Protein AF-A0A7W1NYN7-F1 (afdb_monomer_lite)

Structure (mmCIF, N/CA/C/O backbone):
data_AF-A0A7W1NYN7-F1
#
_entry.id   AF-A0A7W1NYN7-F1
#
loop_
_atom_site.group_PDB
_atom_site.id
_atom_site.type_symbol
_atom_site.label_atom_id
_atom_site.label_alt_id
_atom_site.label_comp_id
_atom_site.label_asym_id
_atom_site.label_entity_id
_atom_site.label_seq_id
_atom_site.pdbx_PDB_ins_code
_atom_site.Cartn_x
_atom_site.Cartn_y
_atom_site.Cartn_z
_atom_site.occupancy
_atom_site.B_iso_or_equiv
_atom_site.auth_seq_id
_atom_site.auth_comp_id
_atom_site.auth_asym_id
_atom_site.auth_atom_id
_atom_site.pdbx_PDB_model_num
ATOM 1 N N . MET A 1 1 ? -26.912 9.075 22.440 1.00 43.62 1 MET A N 1
ATOM 2 C CA . MET A 1 1 ? -27.263 7.660 22.220 1.00 43.62 1 MET A CA 1
ATOM 3 C C . MET A 1 1 ? -25.940 6.957 22.058 1.00 43.62 1 MET A C 1
ATOM 5 O O . MET A 1 1 ? -25.393 6.949 20.961 1.00 43.62 1 MET A O 1
ATOM 9 N N . ASP A 1 2 ? -25.379 6.559 23.192 1.00 41.78 2 ASP A N 1
ATOM 10 C CA . ASP A 1 2 ? -24.109 5.850 23.264 1.00 41.78 2 ASP A CA 1
ATOM 11 C C . ASP A 1 2 ? -24.368 4.415 22.805 1.00 41.78 2 ASP A C 1
ATOM 13 O O . ASP A 1 2 ? -25.311 3.782 23.270 1.00 41.78 2 ASP A O 1
ATOM 17 N N . MET A 1 3 ? -23.620 3.961 21.803 1.00 40.84 3 MET A N 1
ATOM 18 C CA . MET A 1 3 ? -23.623 2.554 21.409 1.00 40.84 3 MET A CA 1
ATOM 19 C C . MET A 1 3 ? -22.702 1.809 22.370 1.00 40.84 3 MET A C 1
ATOM 21 O O . MET A 1 3 ? -21.518 2.149 22.458 1.00 40.84 3 MET A O 1
ATOM 25 N N . ASP A 1 4 ? -23.256 0.829 23.077 1.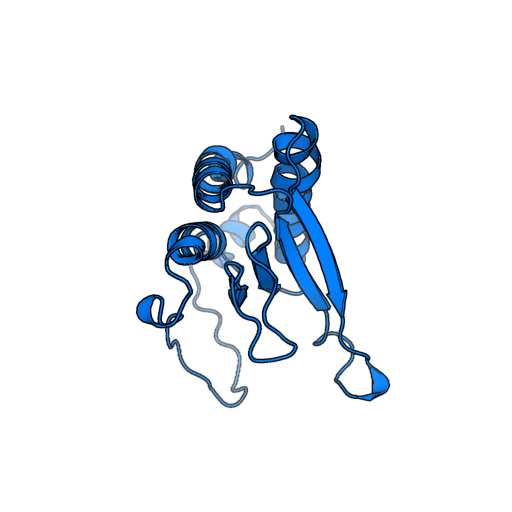00 45.38 4 ASP A N 1
ATOM 26 C CA . ASP A 1 4 ? -22.554 0.022 24.072 1.00 45.38 4 ASP A CA 1
ATOM 27 C C . ASP A 1 4 ? -21.515 -0.909 23.418 1.00 45.38 4 ASP A C 1
ATOM 29 O O . ASP A 1 4 ? -21.593 -1.240 22.234 1.00 45.38 4 ASP A O 1
ATOM 33 N N . GLU A 1 5 ? -20.503 -1.335 24.182 1.00 52.19 5 GLU A N 1
ATOM 34 C CA . GLU A 1 5 ? -19.399 -2.176 23.680 1.00 52.19 5 GLU A CA 1
ATOM 35 C C . GLU A 1 5 ? -19.871 -3.528 23.108 1.00 52.19 5 GLU A C 1
ATOM 37 O O . GLU A 1 5 ? -19.226 -4.067 22.205 1.00 52.19 5 GLU A O 1
ATOM 42 N N . ASP A 1 6 ? -21.035 -4.011 23.542 1.00 47.16 6 ASP A N 1
ATOM 43 C CA . ASP A 1 6 ? -21.676 -5.226 23.028 1.00 47.16 6 ASP A CA 1
ATOM 44 C C . ASP A 1 6 ? -22.186 -5.053 21.580 1.00 47.16 6 ASP A C 1
ATOM 46 O O . ASP A 1 6 ? -22.181 -6.009 20.798 1.00 47.16 6 ASP A O 1
ATOM 50 N N . ASP A 1 7 ? -22.537 -3.828 21.163 1.00 48.06 7 ASP A N 1
ATOM 51 C CA . ASP A 1 7 ? -22.925 -3.536 19.776 1.00 48.06 7 ASP A CA 1
ATOM 52 C C . ASP A 1 7 ? -21.728 -3.629 18.818 1.00 48.06 7 ASP A C 1
ATOM 54 O O . ASP A 1 7 ? -21.903 -3.911 17.630 1.00 48.06 7 ASP A O 1
ATOM 58 N N . LEU A 1 8 ? -20.502 -3.418 19.314 1.00 46.22 8 LEU A N 1
ATOM 59 C CA . LEU A 1 8 ? -19.279 -3.556 18.520 1.00 46.22 8 LEU A CA 1
ATOM 60 C C . LEU A 1 8 ? -18.895 -5.026 18.323 1.00 46.22 8 LEU A C 1
ATOM 62 O O . LEU A 1 8 ? -18.528 -5.386 17.207 1.00 46.22 8 LEU A O 1
ATOM 66 N N . GLU A 1 9 ? -19.021 -5.881 19.345 1.00 45.88 9 GLU A N 1
ATOM 67 C CA . GLU A 1 9 ? -18.787 -7.330 19.202 1.00 45.88 9 GLU A CA 1
ATOM 68 C C . GLU A 1 9 ? -19.829 -7.996 18.288 1.00 45.88 9 GLU A C 1
ATOM 70 O O . GLU A 1 9 ? -19.473 -8.795 17.420 1.00 45.88 9 GLU A O 1
ATOM 75 N N . LEU A 1 10 ? -21.097 -7.576 18.359 1.00 46.06 10 LEU A N 1
ATOM 76 C CA . LEU A 1 10 ? -22.162 -8.062 17.471 1.00 46.06 10 LEU A CA 1
ATOM 77 C C . LEU A 1 10 ? -21.985 -7.667 15.991 1.00 46.06 10 LEU A C 1
ATOM 79 O O . LEU A 1 10 ? -22.606 -8.286 15.118 1.00 46.06 10 LEU A O 1
ATOM 83 N N . MET A 1 11 ? -21.150 -6.666 15.681 1.00 49.53 11 MET A N 1
ATOM 84 C CA . MET A 1 11 ? -20.800 -6.297 14.301 1.00 49.53 11 MET A CA 1
ATOM 85 C C . MET A 1 11 ? -19.697 -7.170 13.691 1.00 49.53 11 MET A C 1
ATOM 87 O O . MET A 1 11 ? -19.575 -7.197 12.465 1.00 49.53 11 MET A O 1
ATOM 91 N N . PHE A 1 12 ? -18.923 -7.900 14.501 1.00 44.22 12 PHE A N 1
ATOM 92 C CA . PHE A 1 12 ? -17.884 -8.807 14.001 1.00 44.22 12 PHE A CA 1
ATOM 93 C C . PHE A 1 12 ? -18.426 -10.192 13.601 1.00 44.22 12 PHE A C 1
ATOM 95 O O . PHE A 1 12 ? -17.792 -10.858 12.783 1.00 44.22 12 PHE A O 1
ATOM 102 N N . ASP A 1 13 ? -19.619 -10.576 14.076 1.00 39.00 13 ASP A N 1
ATOM 103 C CA . ASP A 1 13 ? -20.181 -11.928 13.891 1.00 39.00 13 ASP A CA 1
ATOM 104 C C . ASP A 1 13 ? -21.406 -12.027 12.961 1.00 39.00 13 ASP A C 1
ATOM 106 O O . ASP A 1 13 ? -21.889 -13.127 12.674 1.00 39.00 13 ASP A O 1
ATOM 110 N N . LYS A 1 14 ? -21.918 -10.913 12.421 1.00 35.53 14 LYS A N 1
ATOM 111 C CA . LYS A 1 14 ? -23.024 -10.953 11.448 1.00 35.53 14 LYS A CA 1
ATOM 112 C C . LYS A 1 14 ? -22.510 -10.842 10.011 1.00 35.53 14 LYS A C 1
ATOM 114 O O . LYS A 1 14 ? -21.849 -9.858 9.678 1.00 35.53 14 LYS A O 1
ATOM 119 N N . PRO A 1 15 ? -22.873 -11.769 9.101 1.00 34.47 15 PRO A N 1
ATOM 120 C CA . PRO A 1 15 ? -22.686 -11.518 7.684 1.00 34.47 15 PRO A CA 1
ATOM 121 C C . PRO A 1 15 ? -23.567 -10.325 7.303 1.00 34.47 15 PRO A C 1
ATOM 123 O O . PRO A 1 15 ? -24.794 -10.392 7.398 1.00 34.47 15 PRO A O 1
ATOM 126 N N . LEU A 1 16 ? -22.927 -9.224 6.897 1.00 37.28 16 LEU A N 1
ATOM 127 C CA . LEU A 1 16 ? -23.586 -8.053 6.327 1.00 37.28 16 LEU A CA 1
ATOM 128 C C . LEU A 1 16 ? -24.414 -8.496 5.118 1.00 37.28 16 LEU A C 1
ATOM 130 O O . LEU A 1 16 ? -23.897 -8.725 4.026 1.00 37.28 16 LEU A O 1
ATOM 134 N N . THR A 1 17 ? -25.718 -8.636 5.332 1.00 37.53 17 THR A N 1
ATOM 135 C CA . THR A 1 17 ? -26.699 -8.780 4.265 1.00 37.53 17 THR A CA 1
ATOM 136 C C . THR A 1 17 ? -27.029 -7.379 3.770 1.00 37.53 17 THR A C 1
ATOM 138 O O . THR A 1 17 ? -27.836 -6.661 4.350 1.00 37.53 17 THR A O 1
ATOM 141 N N . THR A 1 18 ? -26.373 -6.963 2.691 1.00 35.22 18 THR A N 1
ATOM 142 C CA . THR A 1 18 ? -26.796 -5.804 1.905 1.00 35.22 18 THR A CA 1
ATOM 143 C C . THR A 1 18 ? -27.099 -6.231 0.478 1.00 35.22 18 THR A C 1
ATOM 145 O O . THR A 1 18 ? -26.422 -7.063 -0.128 1.00 35.22 18 THR A O 1
ATOM 148 N N . ALA A 1 19 ? -28.210 -5.696 -0.019 1.00 33.06 19 ALA A N 1
ATOM 149 C CA . ALA A 1 19 ? -28.791 -6.008 -1.305 1.00 33.06 19 ALA A CA 1
ATOM 150 C C . ALA A 1 19 ? -27.845 -5.662 -2.468 1.00 33.06 19 ALA A C 1
ATOM 152 O O . ALA A 1 19 ? -27.373 -4.537 -2.594 1.00 33.06 19 ALA A O 1
ATOM 153 N N . SER A 1 20 ? -27.625 -6.672 -3.311 1.00 37.53 20 SER A N 1
ATOM 154 C CA . SER A 1 20 ? -27.316 -6.644 -4.746 1.00 37.53 20 SER A CA 1
ATOM 155 C C . SER A 1 20 ? -26.764 -5.330 -5.329 1.00 37.53 20 SER A C 1
ATOM 157 O O . SER A 1 20 ? -27.494 -4.523 -5.905 1.00 37.53 20 SER A O 1
ATOM 159 N N . ALA A 1 21 ? -25.438 -5.195 -5.307 1.00 34.97 21 ALA A N 1
ATOM 160 C CA . ALA A 1 21 ? -24.704 -4.632 -6.435 1.00 34.97 21 ALA A CA 1
ATOM 161 C C . ALA A 1 21 ? -24.191 -5.813 -7.273 1.00 34.97 21 ALA A C 1
ATOM 163 O O . ALA A 1 21 ? -23.646 -6.770 -6.720 1.00 34.97 21 ALA A O 1
ATOM 164 N N . LYS A 1 22 ? -24.424 -5.773 -8.591 1.00 30.47 22 LYS A N 1
ATOM 165 C CA . LYS A 1 22 ? -24.018 -6.800 -9.566 1.00 30.47 22 LYS A CA 1
ATOM 166 C C . LYS A 1 22 ? -22.621 -7.337 -9.251 1.00 30.47 22 LYS A C 1
ATOM 168 O O . LYS A 1 22 ? -21.643 -6.598 -9.251 1.00 30.47 22 LYS A O 1
ATOM 173 N N . GLY A 1 23 ? -22.586 -8.628 -8.942 1.00 29.69 23 GLY A N 1
ATOM 174 C CA . GLY A 1 23 ? -21.451 -9.287 -8.331 1.00 29.69 23 GLY A CA 1
ATOM 175 C C . GLY A 1 23 ? -20.221 -9.374 -9.222 1.00 29.69 23 GLY A C 1
ATOM 176 O O . GLY A 1 23 ? -20.284 -9.808 -10.367 1.00 29.69 23 GLY A O 1
ATOM 177 N N . THR A 1 24 ? -19.077 -9.133 -8.601 1.00 29.88 24 THR A N 1
ATOM 178 C CA . THR A 1 24 ? -17.966 -10.077 -8.679 1.00 29.88 24 THR A CA 1
ATOM 179 C C . THR A 1 24 ? -17.851 -10.728 -7.310 1.00 29.88 24 THR A C 1
ATOM 181 O O . THR A 1 24 ? -17.243 -10.200 -6.383 1.00 29.88 24 THR A O 1
ATOM 184 N N . SER A 1 25 ? -18.526 -11.868 -7.180 1.00 33.75 25 SER A N 1
ATOM 185 C CA . SER A 1 25 ? -18.281 -12.876 -6.152 1.00 33.75 25 SER A CA 1
ATOM 186 C C . SER A 1 25 ? -16.788 -13.013 -5.855 1.00 33.75 25 SER A C 1
ATOM 188 O O . SER A 1 25 ? -16.019 -13.046 -6.813 1.00 33.75 25 SER A O 1
ATOM 190 N N . LYS A 1 26 ? -16.426 -13.165 -4.571 1.00 40.16 26 LYS A N 1
ATOM 191 C CA . LYS A 1 26 ? -15.182 -13.750 -4.021 1.00 40.16 26 LYS A CA 1
ATOM 192 C C . LYS A 1 26 ? -14.345 -14.570 -5.031 1.00 40.16 26 LYS A C 1
ATOM 194 O O . LYS A 1 26 ? -14.269 -15.791 -4.934 1.00 40.16 26 LYS A O 1
ATOM 199 N N . LYS A 1 27 ? -13.672 -13.921 -5.974 1.00 46.53 27 LYS A N 1
ATOM 200 C CA . LYS A 1 27 ? -12.467 -14.459 -6.588 1.00 46.53 27 LYS A CA 1
ATOM 201 C C . LYS A 1 27 ? -11.364 -13.856 -5.747 1.00 46.53 27 LYS A C 1
ATOM 203 O O . LYS A 1 27 ? -11.187 -12.641 -5.753 1.00 46.53 27 LYS A O 1
ATOM 208 N N . GLY A 1 28 ? -10.725 -14.683 -4.922 1.00 59.81 28 GLY A N 1
ATOM 209 C CA . GLY A 1 28 ? -9.478 -14.270 -4.290 1.00 59.81 28 GLY A CA 1
ATOM 210 C C . GLY A 1 28 ? -8.539 -13.731 -5.367 1.00 59.81 28 GLY A C 1
ATOM 211 O O . GLY A 1 28 ? -8.625 -14.158 -6.520 1.00 59.81 28 GLY A O 1
ATOM 212 N N . ILE A 1 29 ? -7.694 -12.767 -5.011 1.00 68.31 29 ILE A N 1
ATOM 213 C CA . ILE A 1 29 ? -6.680 -12.256 -5.935 1.00 68.31 29 ILE A CA 1
ATOM 214 C C . ILE A 1 29 ? -5.853 -13.460 -6.420 1.00 68.31 29 ILE A C 1
ATOM 216 O O . ILE A 1 29 ? -5.357 -14.201 -5.563 1.00 68.31 29 ILE A O 1
ATOM 220 N N . PRO A 1 30 ? -5.751 -13.705 -7.741 1.00 78.88 30 PRO A N 1
ATOM 221 C CA . PRO A 1 30 ? -4.924 -14.779 -8.276 1.00 78.88 30 PRO A CA 1
ATOM 222 C C . PRO A 1 30 ? -3.458 -14.424 -8.016 1.00 78.88 30 PRO A C 1
ATOM 224 O O . PRO A 1 30 ? -2.842 -13.640 -8.731 1.0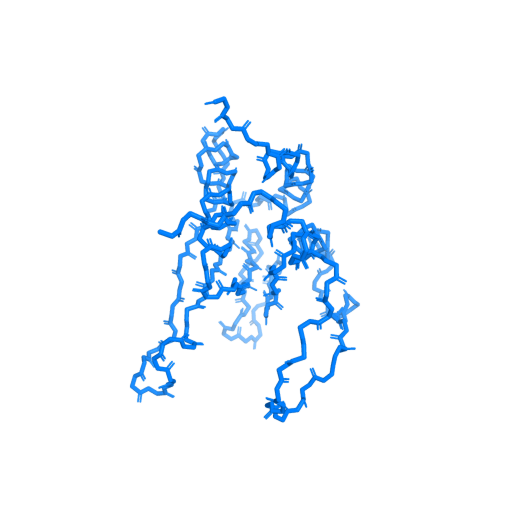0 78.88 30 PRO A O 1
ATOM 227 N N . TYR A 1 31 ? -2.920 -14.914 -6.898 1.00 80.50 31 TYR A N 1
ATOM 228 C CA . TYR A 1 31 ? -1.571 -14.571 -6.442 1.00 80.50 31 TYR A CA 1
ATOM 229 C C . TYR A 1 31 ? -0.476 -15.055 -7.403 1.00 80.50 31 TYR A C 1
ATOM 231 O O . TYR A 1 31 ? 0.631 -14.532 -7.364 1.00 80.50 31 TYR A O 1
ATOM 239 N N . ASP A 1 32 ? -0.783 -16.043 -8.237 1.00 78.44 32 ASP A N 1
ATOM 240 C CA . ASP A 1 32 ? 0.056 -16.580 -9.307 1.00 78.44 32 ASP A CA 1
ATOM 241 C C . ASP A 1 32 ? 0.188 -15.640 -10.513 1.00 78.44 32 ASP A C 1
ATOM 243 O O . ASP A 1 32 ? 1.157 -15.746 -11.259 1.00 78.44 32 ASP A O 1
ATOM 247 N N . GLU A 1 33 ? -0.737 -14.692 -10.676 1.00 85.69 33 GLU A N 1
ATOM 248 C CA . GLU A 1 33 ? -0.681 -13.658 -11.716 1.00 85.69 33 GLU A CA 1
ATOM 249 C C . GLU A 1 33 ? 0.086 -12.399 -11.264 1.00 85.69 33 GLU A C 1
ATOM 251 O O . GLU A 1 33 ? 0.302 -11.485 -12.059 1.00 85.69 33 GLU A O 1
ATOM 256 N N . LEU A 1 34 ? 0.491 -12.323 -9.991 1.00 89.81 34 LEU A N 1
ATOM 257 C CA . LEU A 1 34 ? 1.264 -11.200 -9.460 1.00 89.81 34 LEU A CA 1
ATOM 258 C C . LEU A 1 34 ? 2.762 -11.383 -9.710 1.00 89.81 34 LEU A C 1
ATOM 260 O O . LEU A 1 34 ? 3.280 -12.500 -9.696 1.00 89.81 34 LEU A O 1
ATOM 264 N N . ASP A 1 35 ? 3.484 -10.265 -9.801 1.00 91.75 35 ASP A N 1
ATOM 265 C CA . ASP A 1 35 ? 4.945 -10.281 -9.753 1.00 91.75 35 ASP A CA 1
ATOM 266 C C . ASP A 1 35 ? 5.415 -11.011 -8.486 1.00 91.75 35 ASP A C 1
ATOM 268 O O . ASP A 1 35 ? 4.972 -10.713 -7.371 1.00 91.75 35 ASP A O 1
ATOM 272 N N . ALA A 1 36 ? 6.322 -11.977 -8.649 1.00 93.81 36 ALA A N 1
ATOM 273 C CA . ALA A 1 36 ? 6.694 -12.905 -7.580 1.00 93.81 36 ALA A CA 1
ATOM 274 C C . ALA A 1 36 ? 7.202 -12.198 -6.306 1.00 93.81 36 ALA A C 1
ATOM 276 O O . ALA A 1 36 ? 6.955 -12.667 -5.193 1.00 93.81 36 ALA A O 1
ATOM 277 N N . ASN A 1 37 ? 7.871 -11.050 -6.454 1.00 95.44 37 ASN A N 1
ATOM 278 C CA . ASN A 1 37 ? 8.361 -10.230 -5.342 1.00 95.44 37 ASN A CA 1
ATOM 279 C C . ASN A 1 37 ? 7.260 -9.423 -4.628 1.00 95.44 37 ASN A C 1
ATOM 281 O O . ASN A 1 37 ? 7.494 -8.935 -3.528 1.00 95.44 37 ASN A O 1
ATOM 285 N N . MET A 1 38 ? 6.065 -9.290 -5.208 1.00 97.50 38 MET A N 1
ATOM 286 C CA . MET A 1 38 ? 4.938 -8.563 -4.612 1.00 97.50 38 MET A CA 1
ATOM 287 C C . MET A 1 38 ? 3.993 -9.460 -3.816 1.00 97.50 38 MET A C 1
ATOM 289 O O . MET A 1 38 ? 3.269 -8.963 -2.949 1.00 97.50 38 MET A O 1
ATOM 293 N N . VAL A 1 39 ? 4.008 -10.774 -4.061 1.00 96.62 39 VAL A N 1
ATOM 294 C CA . VAL A 1 39 ? 3.052 -11.732 -3.482 1.00 96.62 39 VAL A CA 1
ATOM 295 C C . VAL A 1 39 ? 2.952 -11.602 -1.961 1.00 96.62 39 VAL A C 1
ATOM 297 O O . VAL A 1 39 ? 1.846 -11.484 -1.431 1.00 96.62 39 VAL A O 1
ATOM 300 N N . LYS A 1 40 ? 4.079 -11.570 -1.235 1.00 97.75 40 LYS A N 1
ATOM 301 C CA . LYS A 1 40 ? 4.054 -11.511 0.238 1.00 97.75 40 LYS A CA 1
ATOM 302 C C . LYS A 1 40 ? 3.523 -10.185 0.765 1.00 97.75 40 LYS A C 1
ATOM 304 O O . LYS A 1 40 ? 2.793 -10.187 1.754 1.00 97.75 40 LYS A O 1
ATOM 309 N N . LEU A 1 41 ? 3.849 -9.071 0.110 1.00 98.25 41 LEU A N 1
ATOM 310 C CA . LEU A 1 41 ? 3.342 -7.759 0.504 1.00 98.25 41 LEU A CA 1
ATOM 311 C C . LEU A 1 41 ? 1.831 -7.659 0.280 1.00 98.25 41 LEU A C 1
ATOM 313 O O . LEU A 1 41 ? 1.106 -7.232 1.178 1.00 98.25 41 LEU A O 1
ATOM 317 N N . VAL A 1 42 ? 1.342 -8.123 -0.873 1.00 97.50 42 VAL A N 1
ATOM 318 C CA . VAL A 1 42 ? -0.098 -8.166 -1.165 1.00 97.50 42 VAL A CA 1
ATOM 319 C C . VAL A 1 42 ? -0.826 -9.071 -0.168 1.00 97.50 42 VAL A C 1
ATOM 321 O O . VAL A 1 42 ? -1.863 -8.689 0.370 1.00 97.50 42 VAL A O 1
ATOM 324 N N . GLN A 1 43 ? -0.263 -10.237 0.161 1.00 95.94 43 GLN A N 1
ATOM 325 C CA . GLN A 1 43 ? -0.815 -11.113 1.198 1.00 95.94 43 GLN A CA 1
ATOM 326 C C . GLN A 1 43 ? -0.849 -10.441 2.576 1.00 95.94 43 GLN A C 1
ATOM 328 O O . GLN A 1 43 ? -1.865 -10.530 3.260 1.00 95.94 43 GLN A O 1
ATOM 333 N N . ALA A 1 44 ? 0.231 -9.773 2.994 1.00 97.06 44 ALA A N 1
ATOM 334 C CA . ALA A 1 44 ? 0.293 -9.088 4.284 1.00 97.06 44 ALA A CA 1
ATOM 335 C C . ALA A 1 44 ? -0.754 -7.967 4.385 1.00 97.06 44 ALA A C 1
ATOM 337 O O . ALA A 1 44 ? -1.446 -7.866 5.398 1.00 97.06 44 ALA A O 1
ATOM 338 N N . LEU A 1 45 ? -0.931 -7.181 3.318 1.00 96.50 45 LEU A N 1
ATOM 339 C CA . LEU A 1 45 ? -1.964 -6.148 3.240 1.00 96.50 45 LEU A CA 1
ATOM 340 C C . LEU A 1 45 ? -3.375 -6.737 3.299 1.00 96.50 45 LEU A C 1
ATOM 342 O O . LEU A 1 45 ? -4.180 -6.291 4.109 1.00 96.50 45 LEU A O 1
ATOM 346 N N . ASN A 1 46 ? -3.667 -7.786 2.531 1.00 94.75 46 ASN A N 1
ATOM 347 C CA . ASN A 1 46 ? -4.996 -8.409 2.514 1.00 94.75 46 ASN A CA 1
ATOM 348 C C . ASN A 1 46 ? -5.361 -9.157 3.811 1.00 94.75 46 ASN A C 1
ATOM 350 O O . ASN A 1 46 ? -6.506 -9.579 3.970 1.00 94.75 46 ASN A O 1
ATOM 354 N N . ARG A 1 47 ? -4.424 -9.339 4.754 1.00 94.50 47 ARG A N 1
ATOM 355 C CA . ARG A 1 47 ? -4.735 -9.847 6.105 1.00 94.50 47 ARG A CA 1
ATOM 356 C C . ARG A 1 47 ? -5.358 -8.788 7.009 1.00 94.50 47 ARG A C 1
ATOM 358 O O . ARG A 1 47 ? -5.916 -9.146 8.046 1.00 94.50 47 ARG A O 1
ATOM 365 N N . TYR A 1 48 ? -5.252 -7.508 6.662 1.00 93.56 48 TYR A N 1
ATOM 366 C CA . TYR A 1 48 ? -6.007 -6.467 7.343 1.00 93.56 48 TYR A CA 1
ATOM 367 C C . TYR A 1 48 ? -7.480 -6.575 6.928 1.00 93.56 48 TYR A C 1
ATOM 369 O O . TYR A 1 48 ? -7.775 -6.522 5.730 1.00 93.56 48 TYR A O 1
ATOM 377 N N . PRO A 1 49 ? -8.424 -6.714 7.876 1.00 89.44 49 PRO A N 1
ATOM 378 C CA . PRO A 1 49 ? -9.837 -6.759 7.526 1.00 89.44 49 PRO A CA 1
ATOM 379 C C . PRO A 1 49 ? -10.212 -5.461 6.802 1.00 89.44 49 PRO A C 1
ATOM 381 O O . PRO A 1 49 ? -9.878 -4.378 7.265 1.00 89.44 49 PRO A O 1
ATOM 384 N N . GLY A 1 50 ? -10.855 -5.562 5.638 1.00 89.25 50 GLY A N 1
ATOM 385 C CA . GLY A 1 50 ? -11.290 -4.408 4.842 1.00 89.25 50 GLY A CA 1
ATOM 386 C C . GLY A 1 50 ? -10.280 -3.857 3.827 1.00 89.25 50 GLY A C 1
ATOM 387 O O . GLY A 1 50 ? -10.700 -3.100 2.953 1.00 89.25 50 GLY A O 1
ATOM 388 N N . VAL A 1 51 ? -8.997 -4.242 3.867 1.00 94.75 51 VAL A N 1
ATOM 389 C CA . VAL A 1 51 ? -8.077 -3.926 2.759 1.00 94.75 51 VAL A CA 1
ATOM 390 C C . VAL A 1 51 ? -8.436 -4.781 1.551 1.00 94.75 51 VAL A C 1
ATOM 392 O O . VAL A 1 51 ? -8.579 -5.997 1.661 1.00 94.75 51 VAL A O 1
ATOM 395 N N . MET A 1 52 ? -8.542 -4.145 0.386 1.00 93.44 52 MET A N 1
ATOM 396 C CA . MET A 1 52 ? -8.644 -4.847 -0.892 1.00 93.44 52 MET A CA 1
ATOM 397 C C . MET A 1 52 ? -7.585 -4.315 -1.849 1.00 93.44 52 MET A C 1
ATOM 399 O O . MET A 1 52 ? -7.677 -3.173 -2.303 1.00 93.44 52 MET A O 1
ATOM 403 N N . THR A 1 53 ? -6.572 -5.124 -2.160 1.00 94.81 53 THR A N 1
ATOM 404 C CA . THR A 1 53 ? -5.610 -4.795 -3.220 1.00 94.81 53 THR A CA 1
ATOM 405 C C . THR A 1 53 ? -6.299 -4.787 -4.583 1.00 94.81 53 THR A C 1
ATOM 407 O O . THR A 1 53 ? -7.014 -5.722 -4.934 1.00 94.81 53 THR A O 1
ATOM 410 N N . VAL A 1 54 ? -6.065 -3.729 -5.358 1.00 92.25 54 VAL A N 1
ATOM 411 C CA . VAL A 1 54 ? -6.628 -3.535 -6.705 1.00 92.25 54 VAL A CA 1
ATOM 412 C C . VAL A 1 54 ? -5.572 -3.609 -7.811 1.00 92.25 54 VAL A C 1
ATOM 414 O O . VAL A 1 54 ? -5.927 -3.681 -8.981 1.00 92.25 54 VAL A O 1
ATOM 417 N N . GLY A 1 55 ? -4.283 -3.578 -7.464 1.00 92.38 55 GLY A N 1
ATOM 418 C CA . GLY A 1 55 ? -3.186 -3.757 -8.415 1.00 92.38 55 GLY A CA 1
ATOM 419 C C . GLY A 1 55 ? -1.814 -3.613 -7.762 1.00 92.38 55 GLY A C 1
ATOM 420 O O . GLY A 1 55 ? -1.692 -3.043 -6.677 1.00 92.38 55 GLY A O 1
ATOM 421 N N . SER A 1 56 ? -0.777 -4.115 -8.423 1.00 95.56 56 SER A N 1
ATOM 422 C CA . SER A 1 56 ? 0.616 -4.000 -7.982 1.00 95.56 56 SER A CA 1
ATOM 423 C C . SER A 1 56 ? 1.577 -4.120 -9.160 1.00 95.56 56 SER A C 1
ATOM 425 O O . SER A 1 56 ? 1.221 -4.698 -10.181 1.00 95.56 56 SER A O 1
ATOM 427 N N . CYS A 1 57 ? 2.802 -3.632 -8.984 1.00 96.19 57 CYS A N 1
ATOM 428 C CA . CYS A 1 57 ? 3.927 -3.858 -9.889 1.00 96.19 57 CYS A CA 1
ATOM 429 C C . CYS A 1 57 ? 5.202 -4.002 -9.057 1.00 96.19 57 CYS A C 1
ATOM 431 O O . CYS A 1 57 ? 5.476 -3.157 -8.207 1.00 96.19 57 CYS A O 1
ATOM 433 N N . GLY A 1 58 ? 5.987 -5.039 -9.324 1.00 95.94 58 GLY A N 1
ATOM 434 C CA . GLY A 1 58 ? 7.246 -5.369 -8.659 1.00 95.94 58 GLY A CA 1
ATOM 435 C C . GLY A 1 58 ? 8.481 -4.692 -9.248 1.00 95.94 58 GLY A C 1
ATOM 436 O O . GLY A 1 58 ? 9.560 -4.802 -8.668 1.00 95.94 58 GLY A O 1
ATOM 437 N N . GLY A 1 59 ? 8.318 -3.999 -10.376 1.00 96.00 59 GLY A N 1
ATOM 438 C CA . GLY A 1 59 ? 9.397 -3.329 -11.096 1.00 96.00 59 GLY A CA 1
ATOM 439 C C . GLY A 1 59 ? 10.039 -4.234 -12.146 1.00 96.00 59 GLY A C 1
ATOM 440 O O . GLY A 1 59 ? 10.342 -5.392 -11.882 1.00 96.00 59 GLY A O 1
ATOM 441 N N . HIS A 1 60 ? 10.252 -3.696 -13.344 1.00 95.06 60 HIS A N 1
ATOM 442 C CA . HIS A 1 60 ? 10.685 -4.456 -14.516 1.00 95.06 60 HIS A CA 1
ATOM 443 C C . HIS A 1 60 ? 11.946 -3.847 -15.139 1.00 95.06 60 HIS A C 1
ATOM 445 O O . HIS A 1 60 ? 12.077 -2.623 -15.224 1.00 95.06 60 HIS A O 1
ATOM 451 N N . GLU A 1 61 ? 12.871 -4.691 -15.603 1.00 94.62 61 GLU A N 1
ATOM 452 C CA . GLU A 1 61 ? 14.065 -4.239 -16.340 1.00 94.62 61 GLU A CA 1
ATOM 453 C C . GLU A 1 61 ? 13.697 -3.640 -17.703 1.00 94.62 61 GLU A C 1
ATOM 455 O O . GLU A 1 61 ? 14.277 -2.642 -18.129 1.00 94.62 61 GLU A O 1
ATOM 460 N N . VAL A 1 62 ? 12.690 -4.221 -18.362 1.00 94.00 62 VAL A N 1
ATOM 461 C CA . VAL A 1 62 ? 12.170 -3.772 -19.654 1.00 94.00 62 VAL A CA 1
ATOM 462 C C . VAL A 1 62 ? 10.722 -3.326 -19.482 1.00 94.00 62 VAL A C 1
ATOM 464 O O . VAL A 1 62 ? 9.868 -4.102 -19.057 1.00 94.00 62 VAL A O 1
ATOM 467 N N . ILE A 1 63 ? 10.442 -2.071 -19.834 1.00 92.81 63 ILE A N 1
ATOM 468 C CA . ILE A 1 63 ? 9.105 -1.476 -19.750 1.00 92.81 63 ILE A CA 1
ATOM 469 C C . ILE A 1 63 ? 8.386 -1.674 -21.080 1.00 92.81 63 ILE A C 1
ATOM 471 O O . ILE A 1 63 ? 8.785 -1.129 -22.105 1.00 92.81 63 ILE A O 1
ATOM 475 N N . THR A 1 64 ? 7.317 -2.462 -21.048 1.00 91.50 64 THR A N 1
ATOM 476 C CA . THR A 1 64 ? 6.508 -2.827 -22.223 1.00 91.50 64 THR A CA 1
ATOM 477 C C . THR A 1 64 ? 5.165 -2.104 -22.268 1.00 91.50 64 THR A C 1
ATOM 479 O O . THR A 1 64 ? 4.531 -2.052 -23.319 1.00 91.50 64 THR A O 1
ATOM 482 N N . ASN A 1 65 ? 4.724 -1.517 -21.150 1.00 89.38 65 ASN A N 1
ATOM 483 C CA . ASN A 1 65 ? 3.509 -0.713 -21.087 1.00 89.38 65 ASN A CA 1
ATOM 484 C C . ASN A 1 65 ? 3.613 0.422 -20.044 1.00 89.38 65 ASN A C 1
ATOM 486 O O . ASN A 1 65 ? 4.434 0.339 -19.131 1.00 89.38 65 ASN A O 1
ATOM 490 N N . PRO A 1 66 ? 2.763 1.466 -20.131 1.00 84.88 66 PRO A N 1
ATOM 491 C CA . PRO A 1 66 ? 2.855 2.643 -19.259 1.00 84.88 66 PRO A CA 1
ATOM 492 C C . PRO A 1 66 ? 2.562 2.399 -17.770 1.00 84.88 66 PRO A C 1
ATOM 494 O O . PRO A 1 66 ? 2.866 3.260 -16.951 1.00 84.88 66 PRO A O 1
ATOM 497 N N . SER A 1 67 ? 1.943 1.270 -17.407 1.00 83.56 67 SER A N 1
ATOM 498 C CA . SER A 1 67 ? 1.636 0.937 -16.005 1.00 83.56 67 SER A CA 1
ATOM 499 C C . SER A 1 67 ? 2.770 0.207 -15.281 1.00 83.56 67 SER A C 1
ATOM 501 O O . SER A 1 67 ? 2.729 0.078 -14.054 1.00 83.56 67 SER A O 1
ATOM 503 N N . GLN A 1 68 ? 3.783 -0.250 -16.023 1.00 92.19 68 GLN A N 1
ATOM 504 C CA . GLN A 1 68 ? 4.967 -0.887 -15.466 1.00 92.19 68 GLN A CA 1
ATOM 505 C C . GLN A 1 68 ? 5.941 0.154 -14.928 1.00 92.19 68 GLN A C 1
ATOM 507 O O . GLN A 1 68 ? 6.237 1.166 -15.560 1.00 92.19 68 GLN A O 1
ATOM 512 N N . TRP A 1 69 ? 6.462 -0.129 -13.742 1.00 94.69 69 TRP A N 1
ATOM 513 C CA . TRP A 1 69 ? 7.517 0.653 -13.117 1.00 94.69 69 TRP A CA 1
ATOM 514 C C . TRP A 1 69 ? 8.879 0.026 -13.392 1.00 94.69 69 TRP A C 1
ATOM 516 O O . TRP A 1 69 ? 8.984 -1.177 -13.632 1.00 94.69 69 TRP A O 1
ATOM 526 N N . ARG A 1 70 ? 9.930 0.847 -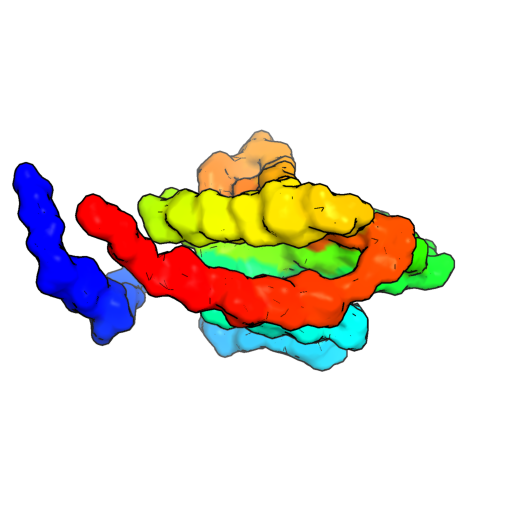13.356 1.00 96.12 70 ARG A N 1
ATOM 527 C CA . ARG A 1 70 ? 11.315 0.399 -13.564 1.00 96.12 70 ARG A CA 1
ATOM 528 C C . ARG A 1 70 ? 11.802 -0.510 -12.440 1.00 96.12 70 ARG A C 1
ATOM 530 O O . ARG A 1 70 ? 11.370 -0.381 -11.295 1.00 96.12 70 ARG A O 1
ATOM 537 N N . ALA A 1 71 ? 12.753 -1.380 -12.761 1.00 96.06 71 ALA A N 1
ATOM 538 C CA . ALA A 1 71 ? 13.468 -2.185 -11.780 1.00 96.06 71 ALA A CA 1
ATOM 539 C C . ALA A 1 71 ? 14.023 -1.313 -10.637 1.00 96.06 71 ALA A C 1
ATOM 541 O O . ALA A 1 71 ? 14.448 -0.173 -10.845 1.00 96.06 71 ALA A O 1
ATOM 542 N N . GLY A 1 72 ? 13.980 -1.849 -9.415 1.00 96.31 72 GLY A N 1
ATOM 543 C CA . GLY A 1 72 ? 14.337 -1.115 -8.196 1.00 96.31 72 GLY A CA 1
ATOM 544 C C . GLY A 1 72 ? 13.240 -0.183 -7.667 1.00 96.31 72 GLY A C 1
ATOM 545 O O . GLY A 1 72 ? 13.480 0.546 -6.704 1.00 96.31 72 GLY A O 1
ATOM 546 N N . THR A 1 73 ? 12.050 -0.200 -8.274 1.00 97.69 73 THR A N 1
ATOM 547 C CA . THR A 1 73 ? 10.850 0.473 -7.764 1.00 97.69 73 THR A CA 1
ATOM 548 C C . THR A 1 73 ? 9.654 -0.467 -7.814 1.00 97.69 73 THR A C 1
ATOM 550 O O . THR A 1 73 ? 9.576 -1.310 -8.704 1.00 97.69 73 THR A O 1
ATOM 553 N N . TRP A 1 74 ? 8.721 -0.328 -6.880 1.00 97.94 74 TRP A N 1
ATOM 554 C CA . TRP A 1 74 ? 7.502 -1.132 -6.841 1.00 97.94 74 TRP A CA 1
ATOM 555 C C . TRP A 1 74 ? 6.340 -0.332 -6.263 1.00 97.94 74 TRP A C 1
ATOM 557 O O . TRP A 1 74 ? 6.545 0.650 -5.548 1.00 97.94 74 TRP A O 1
ATOM 567 N N . TYR A 1 75 ? 5.116 -0.776 -6.544 1.00 97.69 75 TYR A N 1
ATOM 568 C CA . TYR A 1 75 ? 3.921 -0.251 -5.895 1.00 97.69 75 TYR A CA 1
ATOM 569 C C . TYR A 1 75 ? 2.892 -1.343 -5.609 1.00 97.69 75 TYR A C 1
ATOM 571 O O . TYR A 1 75 ? 2.793 -2.347 -6.317 1.00 97.69 75 TYR A O 1
ATOM 579 N N . VAL A 1 76 ? 2.060 -1.099 -4.601 1.00 97.69 76 VAL A N 1
ATOM 580 C CA . VAL A 1 76 ? 0.806 -1.817 -4.366 1.00 97.69 76 VAL A CA 1
ATOM 581 C C . VAL A 1 76 ? -0.309 -0.810 -4.117 1.00 97.69 76 VAL A C 1
ATOM 583 O O . VAL A 1 76 ? -0.198 0.072 -3.268 1.00 97.69 76 VAL A O 1
ATOM 586 N N . LYS A 1 77 ? -1.393 -0.935 -4.880 1.00 96.75 77 LYS A N 1
ATOM 587 C CA . LYS A 1 77 ? -2.577 -0.081 -4.822 1.00 96.75 77 LYS A CA 1
ATOM 588 C C . LYS A 1 77 ? -3.725 -0.847 -4.179 1.00 96.75 77 LYS A C 1
ATOM 590 O O . LYS A 1 77 ? -3.997 -1.989 -4.547 1.00 96.75 77 LYS A O 1
ATOM 595 N N . PHE A 1 78 ? -4.434 -0.218 -3.252 1.00 96.69 78 PHE A N 1
ATOM 596 C CA . PHE A 1 78 ? -5.549 -0.830 -2.535 1.00 96.69 78 PHE A CA 1
ATOM 597 C C . PHE A 1 78 ? -6.656 0.178 -2.217 1.00 96.69 78 PHE A C 1
ATOM 599 O O . PHE A 1 78 ? -6.486 1.394 -2.328 1.00 96.69 78 PHE A O 1
ATOM 606 N N . THR A 1 79 ? -7.817 -0.344 -1.838 1.00 95.62 79 THR A N 1
ATOM 607 C CA . THR A 1 79 ? -8.940 0.420 -1.288 1.00 95.62 79 THR A CA 1
ATOM 608 C C . THR A 1 79 ? -9.164 0.058 0.171 1.00 95.62 79 THR A C 1
ATOM 610 O O . THR A 1 79 ? -8.846 -1.054 0.597 1.00 95.62 79 THR A O 1
ATOM 613 N N . LEU A 1 80 ? -9.769 0.989 0.903 1.00 94.75 80 LEU A N 1
ATOM 614 C CA . LEU A 1 80 ? -10.244 0.806 2.270 1.00 94.75 80 LEU A CA 1
ATOM 615 C C . LEU A 1 80 ? -11.769 0.990 2.315 1.00 94.75 80 LEU A C 1
ATOM 617 O O . LEU A 1 80 ? -12.326 1.630 1.418 1.00 94.75 80 LEU A O 1
ATOM 621 N N . PRO A 1 81 ? -12.463 0.475 3.346 1.00 92.62 81 PRO A N 1
ATOM 622 C CA . PRO A 1 81 ? -13.880 0.757 3.544 1.00 92.62 81 PRO A CA 1
ATOM 623 C C . PRO A 1 81 ? -14.110 2.265 3.727 1.00 92.62 81 PRO A C 1
ATOM 625 O O . PRO A 1 81 ? -13.299 2.945 4.343 1.00 92.62 81 PRO A O 1
ATOM 628 N N . SER A 1 82 ? -15.235 2.803 3.258 1.00 87.19 82 SER A N 1
ATOM 629 C CA . SER A 1 82 ? -15.538 4.243 3.366 1.00 87.19 82 SER A CA 1
ATOM 630 C C . SER A 1 82 ? -16.005 4.697 4.761 1.00 87.19 82 SER A C 1
ATOM 632 O O . SER A 1 82 ? -16.173 5.892 4.999 1.00 87.19 82 SER A O 1
ATOM 634 N N . GLY A 1 83 ? -16.246 3.760 5.684 1.00 89.06 83 GLY A N 1
ATOM 635 C CA . GLY A 1 83 ? -16.737 4.037 7.037 1.00 89.06 83 GLY A CA 1
ATOM 636 C C . GLY A 1 83 ? -15.642 4.353 8.063 1.00 89.06 83 GLY A C 1
ATOM 637 O O . GLY A 1 83 ? -14.449 4.331 7.771 1.00 89.06 83 GLY A O 1
ATOM 638 N N . LYS A 1 84 ? -16.059 4.574 9.318 1.00 91.19 84 LYS A N 1
ATOM 639 C CA . LYS A 1 84 ? -15.188 4.875 10.476 1.00 91.19 84 LYS A CA 1
ATOM 640 C C . LYS A 1 84 ? -14.021 3.893 10.625 1.00 91.19 84 LYS A C 1
ATOM 642 O O . LYS A 1 84 ? -12.892 4.302 10.865 1.00 91.19 84 LYS A O 1
ATOM 647 N N . PHE A 1 85 ? -14.286 2.607 10.413 1.00 90.56 85 PHE A N 1
ATOM 648 C CA . PHE A 1 85 ? -13.257 1.576 10.476 1.00 90.56 85 PHE A CA 1
ATOM 649 C C . PHE A 1 85 ? -12.170 1.733 9.396 1.00 90.56 85 PHE A C 1
ATOM 651 O O . PHE A 1 85 ? -10.998 1.498 9.670 1.00 90.56 85 PHE A O 1
ATOM 658 N N . GLY A 1 86 ? -12.523 2.190 8.191 1.00 93.44 86 GLY A N 1
ATOM 659 C CA . GLY A 1 86 ? -11.534 2.465 7.149 1.00 93.44 86 GLY A CA 1
ATOM 660 C C . GLY A 1 86 ? -10.598 3.615 7.508 1.00 93.44 86 GLY A C 1
ATOM 661 O O . GLY A 1 86 ? -9.409 3.532 7.222 1.00 93.44 86 GLY A O 1
ATOM 662 N N . TRP A 1 87 ? -11.098 4.638 8.207 1.00 93.19 87 TRP A N 1
ATOM 663 C CA . TRP A 1 87 ? -10.259 5.715 8.740 1.00 93.19 87 TRP A CA 1
ATOM 664 C C . TRP A 1 87 ? -9.291 5.225 9.815 1.00 93.19 87 TRP A C 1
ATOM 666 O O . TRP A 1 87 ? -8.123 5.594 9.785 1.00 93.19 87 TRP A O 1
ATOM 676 N N . TYR A 1 88 ? -9.738 4.349 10.714 1.00 93.50 88 TYR A N 1
ATOM 677 C CA . TYR A 1 88 ? -8.864 3.736 11.722 1.00 93.50 88 TYR A CA 1
ATOM 678 C C . TYR A 1 88 ? -7.764 2.887 11.090 1.00 93.50 88 TYR A C 1
ATOM 680 O O . TYR A 1 88 ? -6.604 2.937 11.489 1.00 93.50 88 TYR A O 1
ATOM 688 N N . LEU A 1 89 ? -8.128 2.127 10.063 1.00 94.81 89 LEU A N 1
ATOM 689 C CA . LEU A 1 89 ? -7.183 1.329 9.307 1.00 94.81 89 LEU A CA 1
ATOM 690 C C . LEU A 1 89 ? -6.190 2.205 8.534 1.00 94.81 89 LEU A C 1
ATOM 692 O O . LEU A 1 89 ? -5.003 1.889 8.497 1.00 94.81 89 LEU A O 1
ATOM 696 N N . LEU A 1 90 ? -6.652 3.319 7.960 1.00 96.50 90 LEU A N 1
ATOM 697 C CA . LEU A 1 90 ? -5.780 4.289 7.307 1.00 96.50 90 LEU A CA 1
ATOM 698 C C . LEU A 1 90 ? -4.804 4.926 8.296 1.00 96.50 90 LEU A C 1
ATOM 700 O O . LEU A 1 90 ? -3.625 5.017 7.980 1.00 96.50 90 LEU A O 1
ATOM 704 N N . GLU A 1 91 ? -5.273 5.341 9.474 1.00 96.06 91 GLU A N 1
ATOM 705 C CA . GLU A 1 91 ? -4.429 5.900 10.536 1.00 96.06 91 GLU A CA 1
ATOM 706 C C . GLU A 1 91 ? -3.323 4.915 10.930 1.00 96.06 91 GLU A C 1
ATOM 708 O O . GLU A 1 91 ? -2.143 5.270 10.926 1.00 96.06 91 GLU A O 1
ATOM 713 N N . HIS A 1 92 ? -3.690 3.654 11.176 1.00 95.88 92 HIS A N 1
ATOM 714 C CA . HIS A 1 92 ? -2.733 2.595 11.489 1.00 95.88 92 HIS A CA 1
ATOM 715 C C . HIS A 1 92 ? -1.708 2.397 10.367 1.00 95.88 92 HIS A C 1
ATOM 717 O O . HIS A 1 92 ? -0.506 2.399 10.623 1.00 95.88 92 HIS A O 1
ATOM 723 N N . LEU A 1 93 ? -2.154 2.248 9.116 1.00 97.75 93 LEU A N 1
ATOM 724 C CA . LEU A 1 93 ? -1.253 2.031 7.980 1.00 97.75 93 LEU A CA 1
ATOM 725 C C . LEU A 1 93 ? -0.361 3.247 7.709 1.00 97.75 93 LEU A C 1
ATOM 727 O O . LEU A 1 93 ? 0.813 3.075 7.389 1.00 97.75 93 LEU A O 1
ATOM 731 N N . ALA 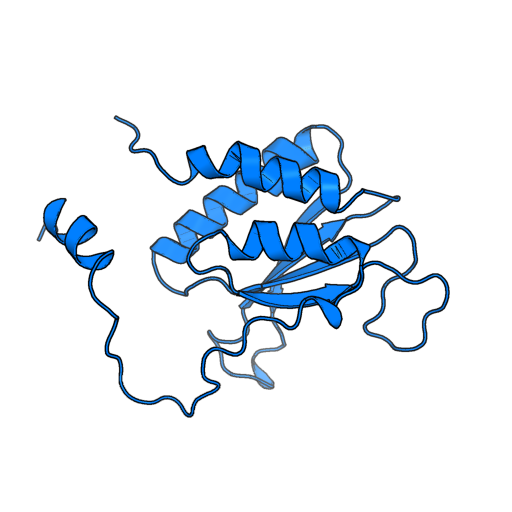A 1 94 ? -0.887 4.463 7.853 1.00 98.00 94 ALA A N 1
ATOM 732 C CA . ALA A 1 94 ? -0.115 5.688 7.702 1.00 98.00 94 ALA A CA 1
ATOM 733 C C . ALA A 1 94 ? 0.987 5.770 8.764 1.00 98.00 94 ALA A C 1
ATOM 735 O O . ALA A 1 94 ? 2.135 6.016 8.409 1.00 98.00 94 ALA A O 1
ATOM 736 N N . TRP A 1 95 ? 0.679 5.483 10.031 1.00 97.56 95 TRP A N 1
ATOM 737 C CA . TRP A 1 95 ? 1.694 5.412 11.082 1.00 97.56 95 TRP A CA 1
ATOM 738 C C . TRP A 1 95 ? 2.746 4.330 10.788 1.00 97.56 95 TRP A C 1
ATOM 740 O O . TRP A 1 95 ? 3.937 4.634 10.732 1.00 97.56 95 TRP A O 1
ATOM 750 N N . VAL A 1 96 ? 2.326 3.086 10.532 1.00 97.69 96 VAL A N 1
ATOM 751 C CA . VAL A 1 96 ? 3.255 1.968 10.292 1.00 97.69 96 VAL A CA 1
ATOM 752 C C . VAL A 1 96 ? 4.167 2.240 9.096 1.00 97.69 96 VAL A C 1
ATOM 754 O O . VAL A 1 96 ? 5.370 2.004 9.181 1.00 97.69 96 VAL A O 1
ATOM 757 N N . VAL A 1 97 ? 3.619 2.721 7.977 1.00 98.38 97 VAL A N 1
ATOM 758 C CA . VAL A 1 97 ? 4.389 2.902 6.741 1.00 98.38 97 VAL A CA 1
ATOM 759 C C . VAL A 1 97 ? 5.174 4.211 6.749 1.00 98.38 97 VAL A C 1
ATOM 761 O O . VAL A 1 97 ? 6.378 4.184 6.503 1.00 98.38 97 VAL A O 1
ATOM 764 N N . ASN A 1 98 ? 4.525 5.349 7.012 1.00 98.38 98 ASN A N 1
ATOM 765 C CA . ASN A 1 98 ? 5.142 6.666 6.832 1.00 98.38 98 ASN A CA 1
ATOM 766 C C . ASN A 1 98 ? 5.943 7.140 8.043 1.00 98.38 98 ASN A C 1
ATOM 768 O O . ASN A 1 98 ? 6.939 7.832 7.847 1.00 98.38 98 ASN A O 1
ATOM 772 N N . GLU A 1 99 ? 5.531 6.788 9.259 1.00 97.38 99 GLU A N 1
ATOM 773 C CA . GLU A 1 99 ? 6.193 7.280 10.471 1.00 97.38 99 GLU A CA 1
ATOM 774 C C . GLU A 1 99 ? 7.216 6.275 10.996 1.00 97.38 99 GLU A C 1
ATOM 776 O O . GLU A 1 99 ? 8.352 6.645 11.267 1.00 97.38 99 GLU A O 1
ATOM 781 N N . ASP A 1 100 ? 6.851 4.996 11.103 1.00 97.00 100 ASP A N 1
ATOM 782 C CA . ASP A 1 100 ? 7.726 3.988 11.710 1.00 97.00 100 ASP A CA 1
ATOM 783 C C . ASP A 1 100 ? 8.696 3.390 10.674 1.00 97.00 100 ASP A C 1
ATOM 785 O O . ASP A 1 100 ? 9.910 3.605 10.727 1.00 97.00 100 ASP A O 1
ATOM 789 N N . TYR A 1 101 ? 8.166 2.713 9.647 1.00 97.81 101 TYR A N 1
ATOM 790 C CA . TYR A 1 101 ? 8.997 2.043 8.643 1.00 97.81 101 TYR A CA 1
ATOM 791 C C . TYR A 1 101 ? 9.848 3.041 7.851 1.00 97.81 101 TYR A C 1
ATOM 793 O O . TYR A 1 101 ? 11.075 2.937 7.829 1.00 97.81 101 TYR A O 1
ATOM 801 N N . ARG A 1 102 ? 9.222 4.051 7.240 1.00 96.44 102 ARG A N 1
ATOM 802 C CA . ARG A 1 102 ? 9.931 5.108 6.508 1.00 96.44 102 ARG A CA 1
ATOM 803 C C . ARG A 1 102 ? 10.805 5.966 7.421 1.00 96.44 102 ARG A C 1
ATOM 805 O O . ARG A 1 102 ? 11.929 6.283 7.034 1.00 96.44 102 ARG A O 1
ATOM 812 N N . GLY A 1 103 ? 10.343 6.298 8.629 1.00 94.44 103 GLY A N 1
ATOM 813 C CA . GLY A 1 103 ? 11.113 7.090 9.595 1.00 94.44 103 GLY A CA 1
ATOM 814 C C . GLY A 1 103 ? 12.448 6.451 9.991 1.00 94.44 103 GLY A C 1
ATOM 815 O O . GLY A 1 103 ? 13.384 7.163 10.346 1.00 94.44 103 GLY A O 1
ATOM 816 N N . SER A 1 104 ? 12.591 5.132 9.821 1.00 94.31 104 SER A N 1
ATOM 817 C CA . SER A 1 104 ? 13.864 4.411 9.981 1.00 94.31 104 SER A CA 1
ATOM 818 C C . SER A 1 104 ? 14.861 4.576 8.815 1.00 94.31 104 SER A C 1
ATOM 820 O O . SER A 1 104 ? 15.880 3.889 8.769 1.00 94.31 104 SER A O 1
ATOM 822 N N . GLY A 1 105 ? 14.594 5.490 7.874 1.00 95.81 105 GLY A N 1
ATOM 823 C CA . GLY A 1 105 ? 15.448 5.773 6.715 1.00 95.81 105 GLY A CA 1
ATOM 824 C C . GLY A 1 105 ? 15.107 4.960 5.463 1.00 95.81 105 GLY A C 1
ATOM 825 O O . GLY A 1 105 ? 15.911 4.911 4.533 1.00 95.81 105 GLY A O 1
ATOM 826 N N . ARG A 1 106 ? 13.934 4.315 5.430 1.00 97.69 106 ARG A N 1
ATOM 827 C CA . ARG A 1 106 ? 13.465 3.516 4.288 1.00 97.69 106 ARG A CA 1
ATOM 828 C C . ARG A 1 106 ? 12.858 4.393 3.203 1.00 97.69 106 ARG A C 1
ATOM 830 O O . ARG A 1 106 ? 12.155 5.360 3.486 1.00 97.69 106 ARG A O 1
ATOM 837 N N . ASN A 1 107 ? 13.048 4.007 1.948 1.00 97.94 107 ASN A N 1
ATOM 838 C CA . ASN A 1 107 ? 12.503 4.704 0.783 1.00 97.94 107 ASN A CA 1
ATOM 839 C C . ASN A 1 107 ? 11.133 4.150 0.380 1.00 97.94 107 ASN A C 1
ATOM 841 O O . ASN A 1 107 ? 10.905 3.790 -0.776 1.00 97.94 107 ASN A O 1
ATOM 845 N N . VAL A 1 108 ? 10.225 4.076 1.353 1.00 98.50 108 VAL A N 1
ATOM 846 C CA . VAL A 1 108 ? 8.850 3.602 1.176 1.00 98.50 108 VAL A CA 1
ATOM 847 C C . VAL A 1 108 ? 7.875 4.690 1.608 1.00 98.50 108 VAL A C 1
ATOM 849 O O . VAL A 1 108 ? 8.125 5.374 2.594 1.00 98.50 108 VAL A O 1
ATOM 852 N N . ILE A 1 109 ? 6.768 4.866 0.891 1.00 98.50 109 ILE A N 1
ATOM 853 C CA . ILE A 1 109 ? 5.751 5.869 1.222 1.00 98.50 109 ILE A CA 1
ATOM 854 C C . ILE A 1 109 ? 4.343 5.350 0.931 1.00 98.50 109 ILE A C 1
ATOM 856 O O . ILE A 1 109 ? 4.109 4.712 -0.090 1.00 98.50 109 ILE A O 1
ATOM 860 N N . LEU A 1 110 ? 3.405 5.649 1.827 1.00 98.62 110 LEU A N 1
ATOM 861 C CA . LEU A 1 110 ? 1.966 5.517 1.631 1.00 98.62 110 LEU A CA 1
ATOM 862 C C . LEU A 1 110 ? 1.380 6.878 1.258 1.00 98.62 110 LEU A C 1
ATOM 864 O O . LEU A 1 110 ? 1.547 7.852 1.997 1.00 98.62 110 LEU A O 1
ATOM 868 N N . LEU A 1 111 ? 0.638 6.934 0.154 1.00 97.81 111 LEU A N 1
ATOM 869 C CA . LEU A 1 111 ? -0.045 8.142 -0.312 1.00 97.81 111 LEU A CA 1
ATOM 870 C C . LEU A 1 111 ? -1.461 7.863 -0.837 1.00 97.81 111 LEU A C 1
ATOM 872 O O . LEU A 1 111 ? -1.730 6.783 -1.374 1.00 97.81 111 LEU A O 1
ATOM 876 N N . PRO A 1 112 ? -2.386 8.833 -0.705 1.00 96.81 112 PRO A N 1
ATOM 877 C CA . PRO A 1 112 ? -3.675 8.772 -1.375 1.00 96.81 112 PRO A CA 1
ATOM 878 C C . PRO A 1 112 ? -3.516 9.047 -2.874 1.00 96.81 112 PRO A C 1
ATOM 880 O O . PRO A 1 112 ? -2.702 9.865 -3.299 1.00 96.81 112 PRO A O 1
ATOM 883 N N . THR A 1 113 ? -4.355 8.413 -3.683 1.00 94.62 113 THR A N 1
ATOM 884 C CA . THR A 1 113 ? -4.487 8.704 -5.112 1.00 94.62 113 THR A CA 1
ATOM 885 C C . THR A 1 113 ? -5.956 8.672 -5.515 1.00 94.62 113 THR A C 1
ATOM 887 O O . THR A 1 113 ? -6.756 7.938 -4.934 1.00 94.62 113 THR A O 1
ATOM 890 N N . SER A 1 114 ? -6.330 9.464 -6.515 1.00 93.06 114 SER A N 1
ATOM 891 C CA . SER A 1 114 ? -7.687 9.470 -7.053 1.00 93.06 114 SER A CA 1
ATOM 892 C C . SER A 1 114 ? -7.657 9.646 -8.557 1.00 93.06 114 SER A C 1
ATOM 894 O O . SER A 1 114 ? -6.990 10.543 -9.070 1.00 93.06 114 SER A O 1
ATOM 896 N N . ALA A 1 115 ? -8.436 8.828 -9.264 1.00 89.50 115 ALA A N 1
ATOM 897 C CA . ALA A 1 115 ? -8.750 9.115 -10.656 1.00 89.50 115 ALA A CA 1
ATOM 898 C C . ALA A 1 115 ? -9.562 10.425 -10.752 1.00 89.50 115 ALA A C 1
ATOM 900 O O . ALA A 1 115 ? -10.241 10.791 -9.780 1.00 89.50 115 ALA A O 1
ATOM 901 N N . PRO A 1 116 ? -9.518 11.138 -11.893 1.00 86.88 116 PRO A N 1
ATOM 902 C CA . PRO A 1 116 ? -10.264 12.375 -12.062 1.00 86.88 116 PRO A CA 1
ATOM 903 C C . PRO A 1 116 ? -11.772 12.141 -11.879 1.00 86.88 116 PRO A C 1
ATOM 905 O O . PRO A 1 116 ? -12.353 11.341 -12.622 1.00 86.88 116 PRO A O 1
ATOM 908 N N . PRO A 1 117 ? -12.435 12.829 -10.930 1.00 83.12 117 PRO A N 1
ATOM 909 C CA . PRO A 1 117 ? -13.840 12.559 -10.640 1.00 83.12 117 PRO A CA 1
ATOM 910 C C . PRO A 1 117 ? -14.791 12.903 -11.788 1.00 83.12 117 PRO A C 1
ATOM 912 O O . PRO A 1 117 ? -15.866 12.338 -11.857 1.00 83.12 117 PRO A O 1
ATOM 915 N N . TYR A 1 118 ? -14.411 13.779 -12.722 1.00 85.25 118 TYR A N 1
ATOM 916 C CA . TYR A 1 118 ? -15.249 14.106 -13.885 1.00 85.25 118 TYR A CA 1
ATOM 917 C C . TYR A 1 118 ? -15.345 12.967 -14.919 1.00 85.25 118 TYR A C 1
ATOM 919 O O . TYR A 1 118 ? -16.180 13.033 -15.816 1.00 85.25 118 TYR A O 1
ATOM 927 N N . LEU A 1 119 ? -14.511 11.927 -14.798 1.00 90.06 119 LEU A N 1
ATOM 928 C CA . LEU A 1 119 ? -14.583 10.699 -15.603 1.00 90.06 119 LEU A CA 1
ATOM 929 C C . LEU A 1 119 ? -15.138 9.507 -14.808 1.00 90.06 119 LEU A C 1
ATOM 931 O O . LEU A 1 119 ? -15.232 8.410 -15.347 1.00 90.06 119 LEU A O 1
ATOM 935 N N . ASN A 1 120 ? -15.448 9.695 -13.522 1.00 88.62 120 ASN A N 1
ATOM 936 C CA . ASN A 1 120 ? -15.732 8.615 -12.580 1.00 88.62 120 ASN A CA 1
ATOM 937 C C . ASN A 1 120 ? -16.825 9.034 -11.574 1.00 88.62 120 ASN A C 1
ATOM 939 O O . ASN A 1 120 ? -17.415 10.104 -11.673 1.00 88.62 120 ASN A O 1
ATOM 943 N N . THR A 1 121 ? -17.129 8.195 -10.584 1.00 85.94 121 THR A N 1
ATOM 944 C CA . THR A 1 121 ? -18.095 8.540 -9.530 1.00 85.94 121 THR A CA 1
ATOM 945 C C . THR A 1 121 ? -17.373 9.072 -8.292 1.00 85.94 121 THR A C 1
ATOM 947 O O . THR A 1 121 ? -16.538 8.386 -7.696 1.00 85.94 121 THR A O 1
ATOM 950 N N . VAL A 1 122 ? -17.703 10.302 -7.877 1.00 85.06 122 VAL A N 1
ATOM 951 C CA . VAL A 1 122 ? -17.207 10.894 -6.620 1.00 85.06 122 VAL A CA 1
ATOM 952 C C . VAL A 1 122 ? -17.486 9.937 -5.457 1.00 85.06 122 VAL A C 1
ATOM 954 O O . VAL A 1 122 ? -18.560 9.349 -5.365 1.00 85.06 122 VAL A O 1
ATOM 957 N N . GLY A 1 123 ? -16.499 9.753 -4.580 1.00 82.56 123 GLY A N 1
ATOM 958 C CA . GLY A 1 123 ? -16.575 8.798 -3.469 1.00 82.56 123 GLY A CA 1
ATOM 959 C C . GLY A 1 123 ? -16.211 7.353 -3.834 1.00 82.56 123 GLY A C 1
ATOM 960 O O . GLY A 1 123 ? -16.035 6.545 -2.931 1.00 82.56 123 GLY A O 1
ATOM 961 N N . GLN A 1 124 ? -16.025 7.031 -5.120 1.00 83.44 124 GLN A N 1
ATOM 962 C CA . GLN A 1 124 ? -15.566 5.708 -5.583 1.00 83.44 124 GLN A CA 1
ATOM 963 C C . GLN A 1 124 ? -14.144 5.724 -6.167 1.00 83.44 124 GLN A C 1
ATOM 965 O O . GLN A 1 124 ? -13.636 4.693 -6.592 1.00 83.44 124 GLN A O 1
ATOM 970 N N . CYS A 1 125 ? -13.504 6.894 -6.207 1.00 89.44 125 CYS A N 1
ATOM 971 C CA . CYS A 1 125 ? -12.222 7.087 -6.892 1.00 89.44 125 CYS A CA 1
ATOM 972 C C . CYS A 1 125 ? -11.005 7.034 -5.964 1.00 89.44 125 CYS A C 1
ATOM 974 O O . CYS A 1 125 ? -9.880 6.999 -6.461 1.00 89.44 125 CYS A O 1
ATOM 976 N N . LEU A 1 126 ? -11.215 7.094 -4.644 1.00 92.75 1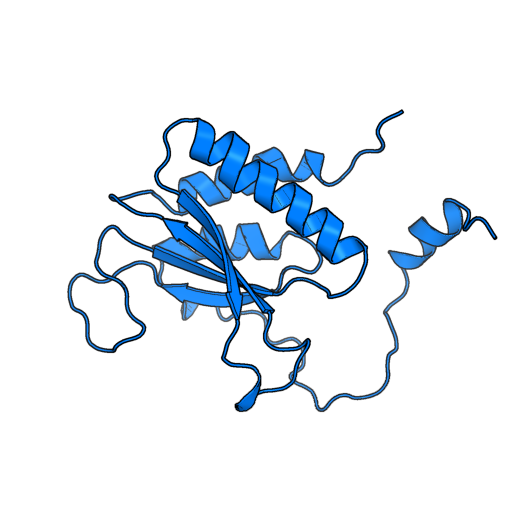26 LEU A N 1
ATOM 977 C CA . LEU A 1 126 ? -10.126 7.162 -3.677 1.00 92.75 126 LEU A CA 1
ATOM 978 C C . LEU A 1 126 ? -9.477 5.788 -3.516 1.00 92.75 126 LEU A C 1
ATOM 980 O O . LEU A 1 126 ? -10.120 4.812 -3.132 1.00 92.75 126 LEU A O 1
ATOM 984 N N . HIS A 1 127 ? -8.177 5.751 -3.758 1.00 94.88 127 HIS A N 1
ATOM 985 C CA . HIS A 1 127 ? -7.318 4.615 -3.483 1.00 94.88 127 HIS A CA 1
ATOM 986 C C . HIS A 1 127 ? -6.120 5.064 -2.654 1.00 94.88 127 HIS A C 1
ATOM 988 O O . HIS A 1 127 ? -5.813 6.251 -2.549 1.00 94.88 127 HIS A O 1
ATOM 994 N N . PHE A 1 128 ? -5.403 4.086 -2.126 1.00 97.81 128 PHE A N 1
ATOM 995 C CA . PHE A 1 128 ? -4.132 4.286 -1.455 1.00 97.81 128 PHE A CA 1
ATOM 996 C C . PHE A 1 128 ? -3.071 3.465 -2.170 1.00 97.81 128 PHE A C 1
ATOM 998 O O . PHE A 1 128 ? -3.353 2.377 -2.680 1.00 97.81 128 PHE A O 1
ATOM 1005 N N . VAL A 1 129 ? -1.864 4.009 -2.242 1.00 97.94 129 VAL A N 1
ATOM 1006 C CA . VAL A 1 129 ? -0.713 3.352 -2.854 1.00 97.94 129 VAL A CA 1
ATOM 1007 C C . VAL A 1 129 ? 0.410 3.340 -1.837 1.00 97.94 129 VAL A C 1
ATOM 1009 O O . VAL A 1 129 ? 0.673 4.361 -1.205 1.00 97.94 129 VAL A O 1
ATOM 1012 N N . ILE A 1 130 ? 1.048 2.184 -1.677 1.00 98.62 130 ILE A N 1
ATOM 1013 C CA . ILE A 1 130 ? 2.363 2.094 -1.050 1.00 98.62 130 ILE A CA 1
ATOM 1014 C C . ILE A 1 130 ? 3.379 1.886 -2.160 1.00 98.62 130 ILE A C 1
ATOM 1016 O O . ILE A 1 130 ? 3.226 0.974 -2.972 1.00 98.62 130 ILE A O 1
ATOM 1020 N N . GLU A 1 131 ? 4.402 2.725 -2.173 1.00 98.44 131 GLU A N 1
ATOM 1021 C CA . GLU A 1 131 ? 5.462 2.733 -3.172 1.00 98.44 131 GLU A CA 1
ATOM 1022 C C . GLU A 1 131 ? 6.804 2.515 -2.483 1.00 98.44 131 GLU A C 1
ATOM 1024 O O . GLU A 1 131 ? 7.038 3.072 -1.410 1.00 98.44 131 GLU A O 1
ATOM 1029 N N . GLY A 1 132 ? 7.684 1.731 -3.099 1.00 98.38 132 GLY A N 1
ATOM 1030 C CA . GLY A 1 132 ? 9.069 1.569 -2.672 1.00 98.38 132 GLY A CA 1
ATOM 1031 C C . GLY A 1 132 ? 10.039 1.938 -3.784 1.00 98.38 132 GLY A C 1
ATOM 1032 O O . GLY A 1 132 ? 9.800 1.652 -4.958 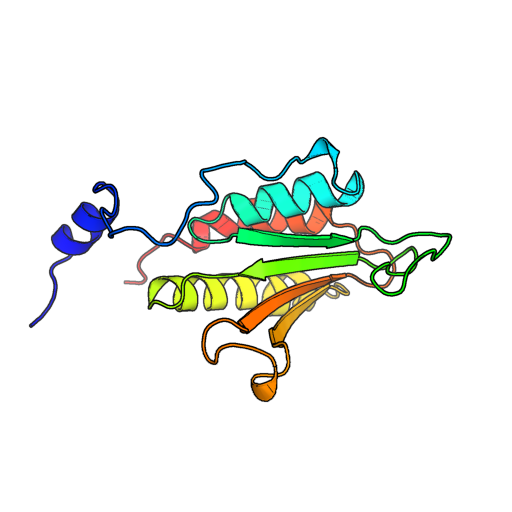1.00 98.38 132 GLY A O 1
ATOM 1033 N N . TYR A 1 133 ? 11.144 2.573 -3.405 1.00 98.00 133 TYR A N 1
ATOM 1034 C CA . TYR A 1 133 ? 12.144 3.119 -4.318 1.00 98.00 133 TYR A CA 1
ATOM 1035 C C . TYR A 1 133 ? 13.558 2.686 -3.935 1.00 98.00 133 TYR A C 1
ATOM 1037 O O . TYR A 1 133 ? 13.807 2.264 -2.814 1.00 98.00 133 TYR A O 1
ATOM 1045 N N . GLY A 1 134 ? 14.517 2.831 -4.851 1.00 96.12 134 GLY A N 1
ATOM 1046 C CA . GLY A 1 134 ? 15.935 2.630 -4.535 1.00 96.12 134 GLY A CA 1
ATOM 1047 C C . GLY A 1 134 ? 16.297 1.193 -4.150 1.00 96.12 134 GLY A C 1
ATOM 1048 O O . GLY A 1 134 ? 17.236 0.994 -3.388 1.00 96.12 134 GLY A O 1
ATOM 1049 N N . GLY A 1 135 ? 15.560 0.202 -4.659 1.00 96.25 135 GLY A N 1
ATOM 1050 C CA . GLY A 1 135 ? 15.813 -1.212 -4.373 1.00 96.25 135 GLY A CA 1
ATOM 1051 C C . GLY A 1 135 ? 15.216 -1.720 -3.058 1.00 96.25 135 GLY A C 1
ATOM 1052 O O . GLY A 1 135 ? 15.599 -2.798 -2.614 1.00 96.25 135 GLY A O 1
ATOM 1053 N N . GLU A 1 136 ? 14.286 -0.980 -2.441 1.00 97.81 136 GLU A N 1
ATOM 1054 C CA . GLU A 1 136 ? 13.551 -1.455 -1.262 1.00 97.81 136 GLU A CA 1
ATOM 1055 C C . GLU A 1 136 ? 12.912 -2.824 -1.504 1.00 97.81 136 GLU A C 1
ATOM 1057 O O . GLU A 1 136 ? 12.299 -3.066 -2.545 1.00 97.81 136 GLU A O 1
ATOM 1062 N N . ASN A 1 137 ? 13.018 -3.710 -0.515 1.00 97.56 137 ASN A N 1
ATOM 1063 C CA . ASN A 1 137 ? 12.510 -5.072 -0.606 1.00 97.56 137 ASN A CA 1
ATOM 1064 C C . ASN A 1 137 ? 11.048 -5.150 -0.107 1.00 97.56 137 ASN A C 1
ATOM 1066 O O . ASN A 1 137 ? 10.822 -4.962 1.094 1.00 97.56 137 ASN A O 1
ATOM 1070 N N . PRO A 1 138 ? 10.056 -5.485 -0.962 1.00 98.06 138 PRO A N 1
ATOM 1071 C CA . PRO A 1 138 ? 8.654 -5.600 -0.543 1.00 98.06 138 PRO A CA 1
ATOM 1072 C C . PRO A 1 138 ? 8.434 -6.616 0.589 1.00 98.06 138 PRO A C 1
ATOM 1074 O O . PRO A 1 138 ? 7.558 -6.426 1.434 1.00 98.06 138 PRO A O 1
ATOM 1077 N N . ASP A 1 139 ? 9.247 -7.677 0.648 1.00 98.38 139 ASP A N 1
ATOM 1078 C CA . ASP A 1 139 ? 9.149 -8.713 1.681 1.00 98.38 139 ASP A CA 1
ATOM 1079 C C . ASP A 1 139 ? 9.494 -8.187 3.080 1.00 98.38 139 ASP A C 1
ATOM 1081 O O . ASP A 1 139 ? 8.980 -8.699 4.078 1.00 98.38 139 ASP A O 1
ATOM 1085 N N . GLU A 1 140 ? 10.378 -7.192 3.179 1.00 98.19 140 GLU A N 1
ATOM 1086 C CA . GLU A 1 140 ? 10.730 -6.581 4.464 1.00 98.19 140 GLU A CA 1
ATOM 1087 C C . GLU A 1 140 ? 9.563 -5.768 5.012 1.00 98.19 140 GLU A C 1
ATOM 1089 O O . GLU A 1 140 ? 9.195 -5.937 6.178 1.00 98.19 140 GLU A O 1
ATOM 1094 N N . LEU A 1 141 ? 8.902 -4.989 4.151 1.00 98.38 141 LEU A N 1
ATOM 1095 C CA . LEU A 1 141 ? 7.677 -4.300 4.531 1.00 98.38 141 LEU A CA 1
ATOM 1096 C C . LEU A 1 141 ? 6.563 -5.293 4.886 1.00 98.38 141 LEU A C 1
ATOM 1098 O O . LEU A 1 141 ? 5.859 -5.087 5.871 1.00 98.38 141 LEU A O 1
ATOM 1102 N N . ALA A 1 142 ? 6.415 -6.389 4.136 1.00 98.50 142 ALA A N 1
ATOM 1103 C CA . ALA A 1 142 ? 5.414 -7.416 4.426 1.00 98.50 142 ALA A CA 1
ATOM 1104 C C . ALA A 1 142 ? 5.571 -7.977 5.852 1.00 98.50 142 ALA A C 1
ATOM 1106 O O . ALA A 1 142 ? 4.611 -8.011 6.625 1.00 98.50 142 ALA A O 1
ATOM 1107 N N . LYS A 1 143 ? 6.803 -8.345 6.231 1.00 98.19 143 LYS A N 1
ATOM 1108 C CA . LYS A 1 143 ? 7.130 -8.803 7.592 1.00 98.19 143 LYS A CA 1
ATOM 1109 C C . LYS A 1 143 ? 6.834 -7.728 8.636 1.00 98.19 143 LYS A C 1
ATOM 1111 O O . LYS A 1 143 ? 6.315 -8.042 9.707 1.00 98.19 143 LYS A O 1
ATOM 1116 N N . PHE A 1 144 ? 7.156 -6.472 8.332 1.00 97.81 144 PHE A N 1
ATOM 1117 C CA . PHE A 1 144 ? 6.922 -5.354 9.239 1.00 97.81 144 PHE A CA 1
ATOM 1118 C C . PHE A 1 144 ? 5.426 -5.106 9.482 1.00 97.81 144 PHE A C 1
ATOM 1120 O O . PHE A 1 144 ? 4.997 -4.948 10.627 1.00 97.81 144 PHE A O 1
ATOM 1127 N N . LEU A 1 145 ? 4.609 -5.162 8.427 1.00 97.38 145 LEU A N 1
ATOM 1128 C CA . LEU A 1 145 ? 3.152 -5.050 8.510 1.00 97.38 145 LEU A CA 1
ATOM 1129 C C . LEU A 1 145 ? 2.540 -6.181 9.343 1.00 97.38 145 LEU A C 1
ATOM 1131 O O . LEU A 1 145 ? 1.653 -5.924 10.155 1.00 97.38 145 LEU A O 1
ATOM 1135 N N . ASP A 1 146 ? 3.017 -7.417 9.186 1.00 96.25 146 ASP A N 1
ATOM 1136 C CA . ASP A 1 146 ? 2.563 -8.542 10.009 1.00 96.25 146 ASP A CA 1
ATOM 1137 C C . ASP A 1 146 ? 2.936 -8.356 11.489 1.00 96.25 146 ASP A C 1
ATOM 1139 O O . ASP A 1 146 ? 2.107 -8.589 12.373 1.00 96.25 146 ASP A O 1
ATOM 1143 N N . ALA A 1 147 ? 4.161 -7.902 11.776 1.00 95.75 147 ALA A N 1
ATOM 1144 C CA . ALA A 1 147 ? 4.650 -7.705 13.141 1.00 95.75 147 ALA A CA 1
ATOM 1145 C C . ALA A 1 147 ? 3.917 -6.577 13.891 1.00 95.75 147 ALA A C 1
ATOM 1147 O O . ALA A 1 147 ? 3.727 -6.652 15.112 1.00 95.75 147 ALA A O 1
ATOM 1148 N N . THR A 1 148 ? 3.497 -5.540 13.166 1.00 94.81 148 THR A N 1
ATOM 1149 C CA . THR A 1 148 ? 2.804 -4.363 13.712 1.00 94.81 148 THR A CA 1
ATOM 1150 C C . THR A 1 148 ? 1.283 -4.508 13.725 1.00 94.81 148 THR A C 1
ATOM 1152 O O . THR A 1 148 ? 0.620 -3.773 14.454 1.00 94.81 148 THR A O 1
ATOM 1155 N N . ARG A 1 149 ? 0.700 -5.495 13.024 1.00 92.00 149 ARG A N 1
ATOM 1156 C CA . ARG A 1 149 ? -0.762 -5.707 12.959 1.00 92.00 149 ARG A CA 1
ATOM 1157 C C . ARG A 1 149 ? -1.430 -5.819 14.331 1.00 92.00 149 ARG A C 1
ATOM 1159 O O . ARG A 1 149 ? -2.561 -5.380 14.502 1.00 92.00 149 ARG A O 1
ATOM 1166 N N . LYS A 1 150 ? -0.720 -6.347 15.331 1.00 90.25 150 LYS A N 1
ATOM 1167 C CA . LYS A 1 150 ? -1.184 -6.428 16.728 1.00 90.25 150 LYS A CA 1
ATOM 1168 C C . LYS A 1 150 ? -1.566 -5.072 17.345 1.00 90.25 150 LYS A C 1
ATOM 1170 O O . LYS A 1 150 ? -2.288 -5.053 18.335 1.00 90.25 150 LYS A O 1
ATOM 1175 N N . TYR A 1 151 ? -1.083 -3.959 16.788 1.00 89.69 151 TYR A N 1
ATOM 1176 C CA . TYR A 1 151 ? -1.394 -2.607 17.256 1.00 89.69 151 TYR A CA 1
ATOM 1177 C C . TYR A 1 151 ? -2.694 -2.041 16.674 1.00 89.69 151 TYR A C 1
ATOM 1179 O O . TYR A 1 151 ? -3.249 -1.120 17.261 1.00 89.69 151 TYR A O 1
ATOM 1187 N N . LEU A 1 152 ? -3.239 -2.648 15.611 1.00 84.31 152 LEU A N 1
ATOM 1188 C CA . LEU A 1 152 ? -4.581 -2.330 15.108 1.00 84.31 152 LEU A CA 1
ATOM 1189 C C . LEU A 1 152 ? -5.669 -2.692 16.135 1.00 84.31 152 LEU A C 1
ATOM 1191 O O . LEU A 1 152 ? -6.768 -2.147 16.124 1.00 84.31 152 LEU A O 1
ATOM 1195 N N . THR A 1 153 ? -5.356 -3.608 17.051 1.00 70.94 153 THR A N 1
ATOM 1196 C CA . THR A 1 153 ? -6.256 -4.092 18.093 1.00 70.94 153 THR A CA 1
ATOM 1197 C C . THR A 1 153 ? -5.684 -3.787 19.472 1.00 70.94 153 THR A C 1
ATOM 1199 O O . THR A 1 153 ? -5.067 -4.656 20.088 1.00 70.94 153 THR A O 1
ATOM 1202 N N . LYS A 1 154 ? -5.896 -2.570 19.988 1.00 52.22 154 LYS A N 1
ATOM 1203 C CA . LYS A 1 154 ? -6.104 -2.372 21.434 1.00 52.22 154 LYS A CA 1
ATOM 1204 C C . LYS A 1 154 ? -6.567 -0.963 21.792 1.00 52.22 154 LYS A C 1
ATOM 1206 O O . LYS A 1 154 ? -5.866 0.016 21.551 1.00 52.22 154 LYS A O 1
ATOM 1211 N N . LYS A 1 155 ? -7.713 -0.932 22.487 1.00 51.62 155 LYS A N 1
ATOM 1212 C CA . LYS A 1 155 ? -8.144 0.101 23.439 1.00 51.62 155 LYS A CA 1
ATOM 1213 C C . LYS A 1 155 ? -6.943 0.774 24.112 1.00 51.62 155 LYS A C 1
ATOM 1215 O O . LYS A 1 155 ? -6.131 0.099 24.753 1.00 51.62 155 LYS A O 1
ATOM 1220 N N . ARG A 1 156 ? -6.880 2.103 24.044 1.00 41.19 156 ARG A N 1
ATOM 1221 C CA . ARG A 1 156 ? -6.130 2.905 25.012 1.00 41.19 156 ARG A CA 1
ATOM 1222 C C . ARG A 1 156 ? -7.117 3.437 26.050 1.00 41.19 156 ARG A C 1
ATOM 1224 O O . ARG A 1 156 ? -7.948 4.258 25.701 1.00 41.19 156 ARG A O 1
ATOM 1231 N N . ARG A 1 157 ? -6.971 2.849 27.245 1.00 42.22 157 ARG A N 1
ATOM 1232 C CA . ARG A 1 157 ? -7.280 3.311 28.611 1.00 42.22 157 ARG A CA 1
ATOM 1233 C C . ARG A 1 157 ? -8.412 4.311 28.797 1.00 42.22 157 ARG A C 1
ATOM 1235 O O . ARG A 1 157 ? -8.241 5.461 28.349 1.00 42.22 157 ARG A O 1
#

Foldseek 3Di:
DDDDPVVVVVVVPDDPDDDDDDDPPDPDDPLVPADPLCSLLQVLQPVPPFKDWPDKEQADCDDPDPVHHHPQKMKIKIDGDPDPLSVLVVVLCQCLFVPPVVVVVFQKHKDWDFDDCVVHPPVPGIMIMIMHHRNDRSNVSSVSSNVSVCVSDDDDD

Sequence (157 aa):
MDMDEDDLELMFDKPLTTASAKGTSKKGIPYDELDANMVKLVQALNRYPGVMTVGSCGGHEVITNPSQWRAGTWYVKFTLPSGKFGWYLLEHLAWVVNEDYRGSGRNVILLPTSAPPYLNTVGQCLHFVIEGYGGENPDELAKFLDATRKYLTKKRR

Secondary structure (DSSP, 8-state):
-PPPHHHHHTTTSS----------------GGGS-TTTHHHHHHHHTSTT-EEEEEE--BSS--STTPPBTT-EEEEEE--SSHHHHHHHHHHHIIIIIIIGGGT--EEEEEEE--GGGS-TTS-EEEEEEE-TT--HHHHHHHHHHHGGGSS----

Radius of gyration: 17.32 Å; chains: 1; bounding box: 45×31×51 Å

pLDDT: mean 82.95, std 21.72, range [29.69, 98.62]